Protein AF-A0A5Q4EPN4-F1 (afdb_monomer)

pLDDT: mean 76.71, std 17.21, range [38.22, 96.56]

Secondary structure (DSSP, 8-state):
------------PPPS------HHHHHHHSSSSSSHHHHHHHHHHHHS-------HHHHHHHHHHHHHIIIIIHHHHHHHHHS--PPTTSSPPHHHHHHHHHHHHHHHHHHHHHS--HHHHHHHHHHHHHHHHHHHHHHHHHHHHHTT--

Radius of gyration: 31.55 Å; Cα contacts (8 Å, |Δi|>4): 50; chains: 1; bounding box: 90×43×74 Å

Nearest PDB structures (foldseek):
  8ibc-assembly1_AH  TM=3.217E-01  e=4.652E+00  Mus musculus

Solvent-accessible surface area (backbone atoms only — not comparable to full-atom values): 9215 Å² total; per-residue (Å²): 133,88,82,83,86,84,74,91,83,84,88,81,86,78,77,80,87,77,84,74,78,61,79,65,62,56,63,66,68,72,70,77,85,81,60,72,72,62,54,51,54,54,48,48,61,69,66,44,72,81,71,68,85,63,49,68,66,55,51,21,39,54,53,22,38,51,49,47,16,62,74,50,43,31,55,52,55,50,54,59,56,74,67,58,83,54,61,82,91,72,35,85,45,78,66,53,65,70,47,43,66,61,53,40,50,53,51,22,42,51,52,51,70,74,44,89,48,66,66,38,55,53,45,13,49,55,46,38,55,53,53,54,54,52,53,53,53,51,54,56,49,55,54,57,51,57,67,70,76,111

Structure (mmCIF, N/CA/C/O backbone):
data_AF-A0A5Q4EPN4-F1
#
_entry.id   AF-A0A5Q4EPN4-F1
#
loop_
_atom_site.group_PDB
_atom_site.id
_atom_site.type_symbol
_atom_site.label_atom_id
_atom_site.label_alt_id
_atom_site.label_comp_id
_atom_site.label_asym_id
_atom_site.label_entity_id
_atom_site.label_seq_id
_atom_site.pdbx_PDB_ins_code
_atom_site.Cartn_x
_atom_site.Cartn_y
_atom_site.Cartn_z
_atom_site.occupancy
_atom_site.B_iso_or_equiv
_atom_site.auth_seq_id
_atom_site.auth_comp_id
_atom_site.auth_asym_id
_atom_site.auth_atom_id
_atom_site.pdbx_PDB_model_num
ATOM 1 N N . MET A 1 1 ? 74.863 -13.165 14.249 1.00 38.47 1 MET A N 1
ATOM 2 C CA . MET A 1 1 ? 75.596 -11.927 13.904 1.00 38.47 1 MET A CA 1
ATOM 3 C C . MET A 1 1 ? 74.959 -11.417 12.620 1.00 38.47 1 MET A C 1
ATOM 5 O O . MET A 1 1 ? 75.017 -12.144 11.643 1.00 38.47 1 MET A O 1
ATOM 9 N N . VAL A 1 2 ? 74.007 -10.475 12.708 1.00 40.78 2 VAL A N 1
ATOM 10 C CA . VAL A 1 2 ? 74.226 -9.003 12.649 1.00 40.78 2 VAL A CA 1
ATOM 11 C C . VAL A 1 2 ? 74.859 -8.645 11.300 1.00 40.78 2 VAL A C 1
ATOM 13 O O . VAL A 1 2 ? 75.907 -9.191 10.993 1.00 40.78 2 VAL A O 1
ATOM 16 N N . GLY A 1 3 ? 74.325 -7.790 10.437 1.00 38.22 3 GLY A N 1
ATOM 17 C CA . GLY A 1 3 ? 73.227 -6.819 10.458 1.00 38.22 3 GLY A CA 1
ATOM 18 C C . GLY A 1 3 ? 72.979 -6.427 8.983 1.00 38.22 3 GLY A C 1
ATOM 19 O O . GLY A 1 3 ? 73.739 -6.839 8.113 1.00 38.22 3 GLY A O 1
ATOM 20 N N . ASP A 1 4 ? 71.862 -5.850 8.567 1.00 42.97 4 ASP A N 1
ATOM 21 C CA . ASP A 1 4 ? 71.306 -4.513 8.823 1.00 42.97 4 ASP A CA 1
ATOM 22 C C . ASP A 1 4 ? 71.125 -3.870 7.431 1.00 42.97 4 ASP A C 1
ATOM 24 O O . ASP A 1 4 ? 71.937 -4.056 6.521 1.00 42.97 4 ASP A O 1
ATOM 28 N N . ILE A 1 5 ? 69.981 -3.229 7.244 1.00 46.72 5 ILE A N 1
ATOM 29 C CA . ILE A 1 5 ? 69.418 -2.767 5.981 1.00 46.72 5 ILE A CA 1
ATOM 30 C C . ILE A 1 5 ? 69.981 -1.371 5.716 1.00 46.72 5 ILE A C 1
ATOM 32 O O . ILE A 1 5 ? 69.700 -0.417 6.437 1.00 46.72 5 ILE A O 1
ATOM 36 N N . GLY A 1 6 ? 70.793 -1.249 4.668 1.00 41.78 6 GLY A N 1
ATOM 37 C CA . GLY A 1 6 ? 71.411 0.012 4.279 1.00 41.78 6 GLY A CA 1
ATOM 38 C C . GLY A 1 6 ? 70.406 1.068 3.801 1.00 41.78 6 GLY A C 1
ATOM 39 O O . GLY A 1 6 ? 69.723 0.857 2.804 1.00 41.78 6 GLY A O 1
ATOM 40 N N . ALA A 1 7 ? 70.435 2.212 4.501 1.00 47.91 7 ALA A N 1
ATOM 41 C CA . ALA A 1 7 ? 70.207 3.599 4.053 1.00 47.91 7 ALA A CA 1
ATOM 42 C C . ALA A 1 7 ? 68.842 3.915 3.401 1.00 47.91 7 ALA A C 1
ATOM 44 O O . ALA A 1 7 ? 68.614 3.653 2.227 1.00 47.91 7 ALA A O 1
ATOM 45 N N . ASN A 1 8 ? 67.853 4.485 4.099 1.00 41.22 8 ASN A N 1
ATOM 46 C CA . ASN A 1 8 ? 67.804 5.828 4.708 1.00 41.22 8 ASN A CA 1
ATOM 47 C C . ASN A 1 8 ? 68.381 6.942 3.812 1.00 41.22 8 ASN A C 1
ATOM 49 O O . ASN A 1 8 ? 69.561 7.276 3.898 1.00 41.22 8 ASN A O 1
ATOM 53 N N . SER A 1 9 ? 67.517 7.515 2.970 1.00 49.88 9 SER A N 1
ATOM 54 C CA . SER A 1 9 ? 67.730 8.805 2.309 1.00 49.88 9 SER A CA 1
ATOM 55 C C . SER A 1 9 ? 66.818 9.840 2.959 1.00 49.88 9 SER A C 1
ATOM 57 O O . SER A 1 9 ? 65.618 9.639 3.125 1.00 49.88 9 SER A O 1
ATOM 59 N N . SER A 1 10 ? 67.457 10.914 3.380 1.00 47.09 10 SER A N 1
ATOM 60 C CA . SER A 1 10 ? 66.999 11.981 4.246 1.00 47.09 10 SER A CA 1
ATOM 61 C C . SER A 1 10 ? 66.283 13.117 3.496 1.00 47.09 10 SER A C 1
ATOM 63 O O . SER A 1 10 ? 66.224 13.131 2.271 1.00 47.09 10 SER A O 1
ATOM 65 N N . LEU A 1 11 ? 65.837 14.102 4.292 1.00 39.72 11 LEU A N 1
ATOM 66 C CA . LEU A 1 11 ? 65.362 15.455 3.954 1.00 39.72 11 LEU A CA 1
ATOM 67 C C . LEU A 1 11 ? 63.889 15.580 3.535 1.00 39.72 11 LEU A C 1
ATOM 69 O O . LEU A 1 11 ? 63.564 15.496 2.364 1.00 39.72 11 LEU A O 1
ATOM 73 N N . PHE A 1 12 ? 63.023 15.928 4.494 1.00 45.38 12 PHE A N 1
ATOM 74 C CA . PHE A 1 12 ? 62.575 17.322 4.667 1.00 45.38 12 PHE A CA 1
ATOM 75 C C . PHE A 1 12 ? 62.149 17.556 6.133 1.00 45.38 12 PHE A C 1
ATOM 77 O O . PHE A 1 12 ? 61.334 16.795 6.655 1.00 45.38 12 PHE A O 1
ATOM 84 N N . PRO A 1 13 ? 62.693 18.570 6.833 1.00 52.53 13 PRO A N 1
ATOM 85 C CA . PRO A 1 13 ? 62.252 18.924 8.178 1.00 52.53 13 PRO A CA 1
ATOM 86 C C . PRO A 1 13 ? 60.895 19.635 8.115 1.00 52.53 13 PRO A C 1
ATOM 88 O O . PRO A 1 13 ? 60.745 20.634 7.415 1.00 52.53 13 PRO A O 1
ATOM 91 N N . ILE A 1 14 ? 59.911 19.137 8.865 1.00 55.31 14 ILE A N 1
ATOM 92 C CA . ILE A 1 14 ? 58.671 19.869 9.145 1.00 55.31 14 ILE A CA 1
ATOM 93 C C . ILE A 1 14 ? 59.034 20.962 10.162 1.00 55.31 14 ILE A C 1
ATOM 95 O O . ILE A 1 14 ? 59.460 20.611 11.267 1.00 55.31 14 ILE A O 1
ATOM 99 N N . PRO A 1 15 ? 58.912 22.264 9.846 1.00 49.56 15 PRO A N 1
ATOM 100 C CA . PRO A 1 15 ? 59.087 23.291 10.859 1.00 49.56 15 PRO A CA 1
ATOM 101 C C . PRO A 1 15 ? 57.931 23.207 11.861 1.00 49.56 15 PRO A C 1
ATOM 103 O O . PRO A 1 15 ? 56.756 23.312 11.507 1.00 49.56 15 PRO A O 1
ATOM 106 N N . ALA A 1 16 ? 58.285 22.996 13.128 1.00 53.88 16 ALA 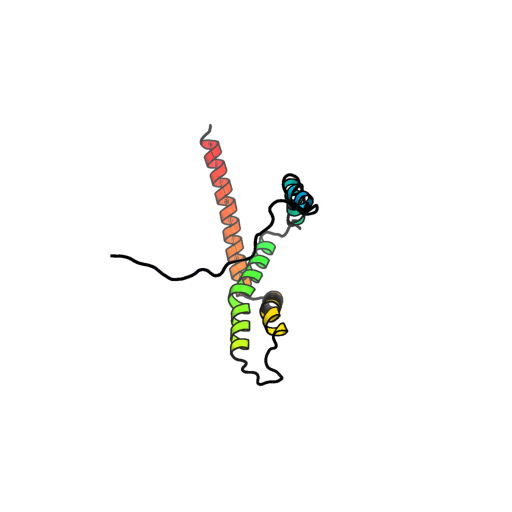A N 1
ATOM 107 C CA . ALA A 1 16 ? 57.416 23.300 14.251 1.00 53.88 16 ALA A CA 1
ATOM 108 C C . ALA A 1 16 ? 57.079 24.802 14.238 1.00 53.88 16 ALA A C 1
ATOM 110 O O . ALA A 1 16 ? 57.891 25.618 13.807 1.00 53.88 16 ALA A O 1
ATOM 111 N N . SER A 1 17 ? 55.886 25.131 14.737 1.00 60.22 17 SER A N 1
ATOM 112 C CA . SER A 1 17 ? 55.318 26.479 14.885 1.00 60.22 17 SER A CA 1
ATOM 113 C C . SER A 1 17 ? 55.042 27.249 13.590 1.00 60.22 17 SER A C 1
ATOM 115 O O . SER A 1 17 ? 55.739 28.195 13.253 1.00 60.22 17 SER A O 1
ATOM 117 N N . ASP A 1 18 ? 53.931 26.904 12.940 1.00 50.56 18 ASP A N 1
ATOM 118 C CA . ASP A 1 18 ? 53.057 27.915 12.339 1.00 50.56 18 ASP A CA 1
ATOM 119 C C . ASP A 1 18 ? 51.602 27.441 12.486 1.00 50.56 18 ASP A C 1
ATOM 121 O O . ASP A 1 18 ? 50.984 26.857 11.593 1.00 50.56 18 ASP A O 1
ATOM 125 N N . VAL A 1 19 ? 51.075 27.614 13.702 1.00 56.88 19 VAL A N 1
ATOM 126 C CA . VAL A 1 19 ? 49.645 27.484 13.998 1.00 56.88 19 VAL A CA 1
ATOM 127 C C . VAL A 1 19 ? 48.965 28.675 13.330 1.00 56.88 19 VAL A C 1
ATOM 129 O O . VAL A 1 19 ? 48.729 29.710 13.944 1.00 56.88 19 VAL A O 1
ATOM 132 N N . ARG A 1 20 ? 48.686 28.551 12.029 1.00 53.03 20 ARG A N 1
ATOM 133 C CA . ARG A 1 20 ? 47.670 29.381 11.387 1.00 53.03 20 ARG A CA 1
ATOM 134 C C . ARG A 1 20 ? 46.338 28.971 11.977 1.00 53.03 20 ARG A C 1
ATOM 136 O O . ARG A 1 20 ? 45.834 27.884 11.692 1.00 53.03 20 ARG A O 1
ATOM 143 N N . GLU A 1 21 ? 45.821 29.847 12.822 1.00 51.00 21 GLU A N 1
ATOM 144 C CA . GLU A 1 21 ? 44.491 29.746 13.388 1.00 51.00 21 GLU A CA 1
ATOM 145 C C . GLU A 1 21 ? 43.487 29.395 12.292 1.00 51.00 21 GLU A C 1
ATOM 147 O O . GLU A 1 21 ? 43.507 29.953 11.189 1.00 51.00 21 GLU A O 1
ATOM 152 N N . ARG A 1 22 ? 42.647 28.403 12.583 1.00 58.69 22 ARG A N 1
ATOM 153 C CA . ARG A 1 22 ? 41.550 27.970 11.727 1.00 58.69 22 ARG A CA 1
ATOM 154 C C . ARG A 1 22 ? 40.270 28.605 12.275 1.00 58.69 22 ARG A C 1
ATOM 156 O O . ARG A 1 22 ? 39.534 27.939 12.995 1.00 58.69 22 ARG A O 1
ATOM 163 N N . PRO A 1 23 ? 39.973 29.874 11.942 1.00 58.66 23 PRO A N 1
ATOM 164 C CA . PRO A 1 23 ? 38.905 30.652 12.580 1.00 58.66 23 PRO A CA 1
ATOM 165 C C . PRO A 1 23 ? 37.497 30.066 12.393 1.00 58.66 23 PRO A C 1
ATOM 167 O O . PRO A 1 23 ? 36.559 30.463 13.075 1.00 58.66 23 PRO A O 1
ATOM 170 N N . TRP A 1 24 ? 37.319 29.120 11.469 1.00 68.94 24 TRP A N 1
ATOM 171 C CA . TRP A 1 24 ? 36.039 28.455 11.232 1.00 68.94 24 TRP A CA 1
ATOM 172 C C . TRP A 1 24 ? 35.855 27.169 12.060 1.00 68.94 24 TRP A C 1
ATOM 174 O O . TRP A 1 24 ? 34.730 26.686 12.180 1.00 68.94 24 TRP A O 1
ATOM 184 N N . GLU A 1 25 ? 36.921 26.624 12.661 1.00 56.72 25 GLU A N 1
ATOM 185 C CA . GLU A 1 25 ? 36.828 25.432 13.518 1.00 56.72 25 GLU A CA 1
ATOM 186 C C . GLU A 1 25 ? 36.212 25.751 14.888 1.00 56.72 25 GLU A C 1
ATOM 188 O O . GLU A 1 25 ? 35.551 24.890 15.475 1.00 56.72 25 GLU A O 1
ATOM 193 N N . ASP A 1 26 ? 36.325 26.999 15.346 1.00 55.22 26 ASP A N 1
ATOM 194 C CA . ASP A 1 26 ? 35.674 27.476 16.571 1.00 55.22 26 ASP A CA 1
ATOM 195 C C . ASP A 1 26 ? 34.176 27.751 16.357 1.00 55.22 26 ASP A C 1
ATOM 197 O O . ASP A 1 26 ? 33.348 27.460 17.226 1.00 55.22 26 ASP A O 1
ATOM 201 N N . ALA A 1 27 ? 33.791 28.208 15.160 1.00 58.00 27 ALA A N 1
ATOM 202 C CA . ALA A 1 27 ? 32.389 28.426 14.795 1.00 58.00 27 ALA A CA 1
ATOM 203 C C . ALA A 1 27 ? 31.580 27.113 14.759 1.00 58.00 27 ALA A C 1
ATOM 205 O O . ALA A 1 27 ? 30.410 27.081 15.151 1.00 58.00 27 ALA A O 1
ATOM 206 N N . ALA A 1 28 ? 32.214 26.011 14.344 1.00 56.31 28 ALA A N 1
ATOM 207 C CA . ALA A 1 28 ? 31.583 24.694 14.289 1.00 56.31 28 ALA A CA 1
ATOM 208 C C . ALA A 1 28 ? 31.419 24.043 15.675 1.00 56.31 28 ALA A C 1
ATOM 210 O O . ALA A 1 28 ? 30.467 23.294 15.891 1.00 56.31 28 ALA A O 1
ATOM 211 N N . ARG A 1 29 ? 32.309 24.341 16.633 1.00 55.81 29 ARG A N 1
ATOM 212 C CA . ARG A 1 29 ? 32.271 23.754 17.987 1.00 55.81 29 ARG A CA 1
ATO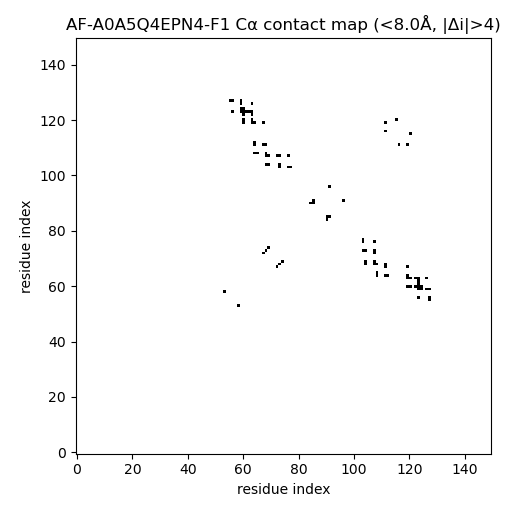M 213 C C . ARG A 1 29 ? 31.347 24.497 18.955 1.00 55.81 29 ARG A C 1
ATOM 215 O O . ARG A 1 29 ? 30.887 23.897 19.920 1.00 55.81 29 ARG A O 1
ATOM 222 N N . SER A 1 30 ? 31.034 25.766 18.689 1.00 56.88 30 SER A N 1
ATOM 223 C CA . SER A 1 30 ? 30.161 26.586 19.549 1.00 56.88 30 SER A CA 1
ATOM 224 C C . SER A 1 30 ? 28.655 26.298 19.375 1.00 56.88 30 SER A C 1
ATOM 226 O O . SER A 1 30 ? 27.847 26.627 20.241 1.00 56.88 30 SER A O 1
ATOM 228 N N . SER A 1 31 ? 28.246 25.631 18.289 1.00 56.59 31 SER A N 1
ATOM 229 C CA . SER A 1 31 ? 26.825 25.561 17.896 1.00 56.59 31 SER A CA 1
ATOM 230 C C . SER A 1 31 ? 26.073 24.280 18.298 1.00 56.59 31 SER A C 1
ATOM 232 O O . SER A 1 31 ? 24.890 24.160 17.989 1.00 56.59 31 SER A O 1
ATOM 234 N N . SER A 1 32 ? 26.694 23.304 18.974 1.00 58.25 32 SER A N 1
ATOM 235 C CA . SER A 1 32 ? 26.086 21.966 19.132 1.00 58.25 32 SER A CA 1
ATOM 236 C C . SER A 1 32 ? 25.499 21.623 20.507 1.00 58.25 32 SER A C 1
ATOM 238 O O . SER A 1 32 ? 25.040 20.496 20.672 1.00 58.25 32 SER A O 1
ATOM 240 N N . SER A 1 33 ? 25.459 22.538 21.483 1.00 56.69 33 SER A N 1
ATOM 241 C CA . SER A 1 33 ? 25.025 22.182 22.855 1.00 56.69 33 SER A CA 1
ATOM 242 C C . SER A 1 33 ? 23.696 22.766 23.339 1.00 56.69 33 SER A C 1
ATOM 244 O O . SER A 1 33 ? 23.320 22.512 24.479 1.00 56.69 33 SER A O 1
ATOM 246 N N . GLY A 1 34 ? 22.925 23.494 22.523 1.00 60.25 34 GLY A N 1
ATOM 247 C CA . GLY A 1 34 ? 21.699 24.091 23.064 1.00 60.25 34 GLY A CA 1
ATOM 248 C C . GLY A 1 34 ? 20.692 24.636 22.068 1.00 60.25 34 GLY A C 1
ATOM 249 O O . GLY A 1 34 ? 20.474 25.839 22.058 1.00 60.25 34 GLY A O 1
ATOM 250 N N . THR A 1 35 ? 20.032 23.783 21.270 1.00 60.41 35 THR A N 1
ATOM 251 C CA . THR A 1 35 ? 18.685 24.102 20.714 1.00 60.41 35 THR A CA 1
ATOM 252 C C . THR A 1 35 ? 17.898 22.916 20.131 1.00 60.41 35 THR A C 1
ATOM 254 O O . THR A 1 35 ? 16.743 23.093 19.753 1.00 60.41 35 THR A O 1
ATOM 257 N N . ILE A 1 36 ? 18.443 21.693 20.091 1.00 59.53 36 ILE A N 1
ATOM 258 C CA . ILE A 1 36 ? 17.754 20.524 19.495 1.00 59.53 36 ILE A CA 1
ATOM 259 C C . ILE A 1 36 ? 16.433 20.178 20.228 1.00 59.53 36 ILE A C 1
ATOM 261 O O . ILE A 1 36 ? 15.508 19.633 19.631 1.00 59.53 36 ILE A O 1
ATOM 265 N N . GLN A 1 37 ? 16.297 20.536 21.511 1.00 64.56 37 GLN A N 1
ATOM 266 C CA . GLN A 1 37 ? 15.112 20.198 22.310 1.00 64.56 37 GLN A CA 1
ATOM 267 C C . GLN A 1 37 ? 13.842 20.967 21.882 1.00 64.56 37 GLN A C 1
ATOM 269 O O . GLN A 1 37 ? 12.745 20.414 21.914 1.00 64.56 37 GLN A O 1
ATOM 274 N N . GLY A 1 38 ? 13.973 22.238 21.477 1.00 67.38 38 GLY A N 1
ATOM 275 C CA . GLY A 1 38 ? 12.830 23.092 21.115 1.00 67.38 38 GLY A CA 1
ATOM 276 C C . GLY A 1 38 ? 12.292 22.817 19.709 1.00 67.38 38 GLY A C 1
ATOM 277 O O . GLY A 1 38 ? 11.081 22.818 19.488 1.00 67.38 38 GLY A O 1
ATOM 278 N N . SER A 1 39 ? 13.185 22.505 18.767 1.00 74.62 39 SER A N 1
ATOM 279 C CA . SER A 1 39 ? 12.829 22.144 17.392 1.00 74.62 39 SER A CA 1
ATOM 280 C C . SER A 1 39 ? 12.156 20.774 17.305 1.00 74.62 39 SER A C 1
ATOM 282 O O . SER A 1 39 ? 11.224 20.615 16.521 1.00 74.62 39 SER A O 1
ATOM 284 N N . ALA A 1 40 ? 12.543 19.818 18.156 1.00 75.69 40 ALA A N 1
ATOM 285 C CA . ALA A 1 40 ? 11.883 18.516 18.241 1.00 75.69 40 ALA A CA 1
ATOM 286 C C . ALA A 1 40 ? 10.408 18.622 18.675 1.00 75.69 40 ALA A C 1
ATOM 288 O O . ALA A 1 40 ? 9.560 17.938 18.111 1.00 75.69 40 ALA A O 1
ATOM 289 N N . SER A 1 41 ? 10.080 19.507 19.625 1.00 77.69 41 SER A N 1
ATOM 290 C CA . SER A 1 41 ? 8.699 19.722 20.096 1.00 77.69 41 SER A CA 1
ATOM 291 C C . SER A 1 41 ? 7.823 20.434 19.055 1.00 77.69 41 SER A C 1
ATOM 293 O O . SER A 1 41 ? 6.684 20.034 18.806 1.00 77.69 41 SER A O 1
ATOM 295 N N . ALA A 1 42 ? 8.375 21.445 18.376 1.00 80.00 42 ALA A N 1
ATOM 296 C CA . ALA A 1 42 ? 7.685 22.120 17.279 1.00 80.00 42 ALA A CA 1
ATOM 297 C C . ALA A 1 42 ? 7.431 21.160 16.107 1.00 80.00 42 ALA A C 1
ATOM 299 O O . ALA A 1 42 ? 6.316 21.083 15.597 1.00 80.00 42 ALA A O 1
ATOM 300 N N . PHE A 1 43 ? 8.436 20.365 15.731 1.00 78.31 43 PHE A N 1
ATOM 301 C CA . PHE A 1 43 ? 8.302 19.329 14.711 1.00 78.31 43 PHE A CA 1
ATOM 302 C C . PHE A 1 43 ? 7.295 18.247 15.117 1.00 78.31 43 PHE A C 1
ATOM 304 O O . PHE A 1 43 ? 6.472 17.852 14.299 1.00 78.31 43 PHE A O 1
ATOM 311 N N . ALA A 1 44 ? 7.280 17.829 16.386 1.00 80.88 44 ALA A N 1
ATOM 312 C CA . ALA A 1 44 ? 6.273 16.907 16.907 1.00 80.88 44 ALA A CA 1
ATOM 313 C C . ALA A 1 44 ? 4.852 17.493 16.853 1.00 80.88 44 ALA A C 1
ATOM 315 O O . ALA A 1 44 ? 3.914 16.755 16.574 1.00 80.88 44 ALA A O 1
ATOM 316 N N . SER A 1 45 ? 4.672 18.805 17.049 1.00 76.19 45 SER A N 1
ATOM 317 C CA . SER A 1 45 ? 3.371 19.469 16.843 1.00 76.19 45 SER A CA 1
ATOM 318 C C . SER A 1 45 ? 2.948 19.526 15.373 1.00 76.19 45 SER A C 1
ATOM 320 O O . SER A 1 45 ? 1.760 19.434 15.089 1.00 76.19 45 SER A O 1
ATOM 322 N N . PHE A 1 46 ? 3.889 19.624 14.429 1.00 74.94 46 PHE A N 1
ATOM 323 C CA . PHE A 1 46 ? 3.593 19.539 12.991 1.00 74.94 46 PHE A CA 1
ATOM 324 C C . PHE A 1 46 ? 3.336 18.105 12.512 1.00 74.94 46 PHE A C 1
ATOM 326 O O . PHE A 1 46 ? 2.527 17.891 11.614 1.00 74.94 46 PHE A O 1
ATOM 333 N N . LEU A 1 47 ? 4.021 17.125 13.107 1.00 77.56 47 LEU A N 1
ATOM 334 C CA . LEU A 1 47 ? 3.803 15.700 12.861 1.00 77.56 47 LEU A CA 1
ATOM 335 C C . LEU A 1 47 ? 2.626 15.129 13.641 1.00 77.56 47 LEU A C 1
ATOM 337 O O . LEU A 1 47 ? 2.217 14.004 13.360 1.00 77.56 47 LEU A O 1
ATOM 341 N N . SER A 1 48 ? 2.102 15.872 14.617 1.00 72.25 48 SER A N 1
ATOM 342 C CA . SER A 1 48 ? 0.866 15.505 15.285 1.00 72.25 48 SER A CA 1
ATOM 343 C C . SER A 1 48 ? -0.183 15.483 14.189 1.00 72.25 48 SER A C 1
ATOM 345 O O . SER A 1 48 ? -0.468 16.543 13.622 1.00 72.25 48 SER A O 1
ATOM 347 N N . PRO A 1 49 ? -0.701 14.295 13.818 1.00 64.94 49 PRO A N 1
ATOM 348 C CA . PRO A 1 49 ? -1.713 14.226 12.791 1.00 64.94 49 PRO A CA 1
ATOM 349 C C . PRO A 1 49 ? -2.808 15.164 13.266 1.00 64.94 49 PRO A C 1
ATOM 351 O O . PRO A 1 49 ? -3.314 15.010 14.381 1.00 64.94 49 PRO A O 1
ATOM 354 N N . THR A 1 50 ? -3.107 16.189 12.465 1.00 58.12 50 THR A N 1
ATOM 355 C CA . THR A 1 50 ? -4.334 16.944 12.661 1.00 58.12 50 THR A CA 1
ATOM 356 C C . THR A 1 50 ? -5.401 15.885 12.514 1.00 58.12 50 THR A C 1
ATOM 358 O O . THR A 1 50 ? -5.647 15.385 11.419 1.00 58.12 50 THR A O 1
ATOM 361 N N . GLN A 1 51 ? -5.885 15.413 13.654 1.00 56.69 51 GLN A N 1
ATOM 362 C CA . GLN A 1 51 ? -6.882 14.379 13.750 1.00 56.69 51 GLN A CA 1
ATOM 363 C C . GLN A 1 51 ? -8.169 15.073 13.303 1.00 56.69 51 GLN A C 1
ATOM 365 O O . GLN A 1 51 ? -9.022 15.434 14.109 1.00 56.69 51 GLN A O 1
ATOM 370 N N . GLU A 1 52 ? -8.298 15.328 11.994 1.00 57.16 52 GLU A N 1
ATOM 371 C CA . GLU A 1 52 ? -9.599 15.205 11.358 1.00 57.16 52 GLU A CA 1
ATOM 372 C C . GLU A 1 52 ? -10.159 13.918 11.941 1.00 57.16 52 GLU A C 1
ATOM 374 O O . GLU A 1 52 ? -9.465 12.898 11.923 1.00 57.16 52 GLU A O 1
ATOM 379 N N . ARG A 1 53 ? -11.299 14.019 12.630 1.00 63.94 53 ARG A N 1
ATOM 380 C CA . ARG A 1 53 ? -11.900 12.912 13.375 1.00 63.94 53 ARG A CA 1
ATOM 381 C C . ARG A 1 53 ? -12.299 11.830 12.377 1.00 63.94 53 ARG A C 1
ATOM 383 O O . ARG A 1 53 ? -13.462 11.734 12.011 1.00 63.94 53 ARG A O 1
ATOM 390 N N . GLN A 1 54 ? -11.321 11.071 11.908 1.00 74.69 54 GLN A N 1
ATOM 391 C CA . GLN A 1 54 ? -11.528 9.906 11.086 1.00 74.69 54 GLN A CA 1
ATOM 392 C C . GLN A 1 54 ? -12.219 8.905 11.983 1.00 74.69 54 GLN A C 1
ATOM 394 O O . GLN A 1 54 ? -11.790 8.656 13.118 1.00 74.69 54 GLN A O 1
ATOM 399 N N . THR A 1 55 ? -13.332 8.387 11.492 1.00 88.75 55 THR A N 1
ATOM 400 C CA . THR A 1 55 ? -14.011 7.303 12.186 1.00 88.75 55 THR A CA 1
ATOM 401 C C . THR A 1 55 ? -13.050 6.106 12.273 1.00 88.75 55 THR A C 1
ATOM 403 O O . THR A 1 55 ? -12.184 5.941 11.403 1.00 88.75 55 THR A O 1
ATOM 406 N N . PRO A 1 56 ? -13.125 5.272 13.324 1.00 88.94 56 PRO A N 1
ATOM 407 C CA . PRO A 1 56 ? -12.331 4.044 13.403 1.00 88.94 56 PRO A CA 1
ATOM 408 C C . PRO A 1 56 ? -12.438 3.189 12.132 1.00 88.94 56 PRO A C 1
ATOM 410 O O . PRO A 1 56 ? -11.459 2.574 11.712 1.00 88.94 56 PRO A O 1
ATOM 413 N N . GLU A 1 57 ? -13.606 3.208 11.491 1.00 90.19 57 GLU A N 1
ATOM 414 C CA . GLU A 1 57 ? -13.906 2.561 10.219 1.00 90.19 57 GLU A CA 1
ATOM 415 C C . GLU A 1 57 ? -13.076 3.142 9.064 1.00 90.19 57 GLU A C 1
ATOM 417 O O . GLU A 1 57 ? -12.440 2.390 8.323 1.00 90.19 57 GLU A O 1
ATOM 422 N N . GLU A 1 58 ? -13.031 4.469 8.920 1.00 91.19 58 GLU A N 1
ATOM 423 C CA . GLU A 1 58 ? -12.210 5.154 7.910 1.00 91.19 58 GLU A CA 1
ATOM 424 C C . GLU A 1 58 ? -10.716 4.903 8.127 1.00 91.19 58 GLU A C 1
ATOM 426 O O . GLU A 1 58 ? -9.979 4.641 7.172 1.00 91.19 58 GLU A O 1
ATOM 431 N N . ALA A 1 59 ? -10.266 4.925 9.383 1.00 90.75 59 ALA A N 1
ATOM 432 C CA . ALA A 1 59 ? -8.881 4.635 9.732 1.00 90.75 59 ALA A CA 1
ATOM 433 C C . ALA A 1 59 ? -8.502 3.185 9.380 1.00 90.75 59 ALA A C 1
ATOM 435 O O . ALA A 1 59 ? -7.454 2.948 8.770 1.00 90.75 59 ALA A O 1
ATOM 436 N N . ALA A 1 60 ? -9.368 2.219 9.706 1.00 93.00 60 ALA A N 1
ATOM 437 C CA . ALA A 1 60 ? -9.171 0.810 9.377 1.00 93.00 60 ALA A CA 1
ATOM 438 C C . ALA A 1 60 ? -9.178 0.570 7.861 1.00 93.00 60 ALA A C 1
ATOM 440 O O . ALA A 1 60 ? -8.325 -0.158 7.350 1.00 93.00 60 ALA A O 1
ATOM 441 N N . ARG A 1 61 ? -10.085 1.226 7.125 1.00 93.94 61 ARG A N 1
ATOM 442 C CA . ARG A 1 61 ? -10.121 1.177 5.658 1.00 93.94 61 ARG A CA 1
ATOM 443 C C . ARG A 1 61 ? -8.819 1.695 5.058 1.00 93.94 61 ARG A C 1
ATOM 445 O O . ARG A 1 61 ? -8.193 0.988 4.275 1.00 93.94 61 ARG A O 1
ATOM 452 N N . ARG A 1 62 ? -8.377 2.887 5.459 1.00 93.38 62 ARG A N 1
ATOM 453 C CA . ARG A 1 62 ? -7.153 3.508 4.939 1.00 93.38 62 ARG A CA 1
ATOM 454 C C . ARG A 1 62 ? -5.910 2.662 5.224 1.00 93.38 62 ARG A C 1
ATOM 456 O O . ARG A 1 62 ? -5.045 2.522 4.362 1.00 93.38 62 ARG A O 1
ATOM 463 N N . ALA A 1 63 ? -5.822 2.079 6.420 1.00 94.12 63 ALA A N 1
ATOM 464 C CA . ALA A 1 63 ? -4.733 1.176 6.781 1.00 94.12 63 ALA A CA 1
ATOM 465 C C . ALA A 1 63 ? -4.755 -0.117 5.947 1.00 94.12 63 ALA A C 1
ATOM 467 O O . ALA A 1 63 ? -3.703 -0.589 5.514 1.00 94.12 63 ALA A O 1
ATOM 468 N N . ALA A 1 64 ? -5.943 -0.667 5.683 1.00 95.44 64 ALA A N 1
ATOM 469 C CA . ALA A 1 64 ? -6.109 -1.839 4.832 1.00 95.44 64 ALA A CA 1
ATOM 470 C C . ALA A 1 64 ? -5.714 -1.560 3.374 1.00 95.44 64 ALA A C 1
ATOM 472 O O . ALA A 1 64 ? -5.017 -2.374 2.771 1.00 95.44 64 ALA A O 1
ATOM 473 N N . GLU A 1 65 ? -6.111 -0.412 2.818 1.00 95.62 65 GLU A N 1
ATOM 474 C CA . GLU A 1 65 ? -5.730 0.003 1.461 1.00 95.62 65 GLU A CA 1
ATOM 475 C C . GLU A 1 65 ? -4.211 0.098 1.307 1.00 95.62 65 GLU A C 1
ATOM 477 O O . GLU A 1 65 ? -3.635 -0.455 0.368 1.00 95.62 65 GLU A O 1
ATOM 482 N N . GLU A 1 66 ? -3.550 0.755 2.262 1.00 95.44 66 GLU A N 1
ATOM 483 C CA . GLU A 1 66 ? -2.095 0.890 2.264 1.00 95.44 66 GLU A CA 1
ATOM 484 C C . GLU A 1 66 ? -1.409 -0.476 2.369 1.00 95.44 66 GLU A C 1
ATOM 486 O O . GLU A 1 66 ? -0.489 -0.785 1.610 1.00 95.44 66 GLU A O 1
ATOM 491 N N . PHE A 1 67 ? -1.899 -1.330 3.269 1.00 96.31 67 PHE A N 1
ATOM 492 C CA . PHE A 1 67 ? -1.359 -2.668 3.465 1.00 96.31 67 PHE A CA 1
ATOM 493 C C . PHE A 1 67 ? -1.454 -3.522 2.196 1.00 96.31 67 PHE A C 1
ATOM 495 O O . PHE A 1 67 ? -0.473 -4.164 1.812 1.00 96.31 67 PHE A O 1
ATOM 502 N N . VAL A 1 68 ? -2.612 -3.520 1.531 1.00 95.56 68 VAL A N 1
ATOM 503 C CA . VAL A 1 68 ? -2.837 -4.281 0.294 1.00 95.56 68 VAL A CA 1
ATOM 504 C C . VAL A 1 68 ? -2.004 -3.712 -0.857 1.00 95.56 68 VAL A C 1
ATOM 506 O O . VAL A 1 68 ? -1.401 -4.478 -1.613 1.00 95.56 68 VAL A O 1
ATOM 509 N N . SER A 1 69 ? -1.909 -2.384 -0.960 1.00 96.56 69 SER A N 1
ATOM 510 C CA . SER A 1 69 ? -1.071 -1.706 -1.953 1.00 96.56 69 SER A CA 1
ATOM 511 C C . SER A 1 69 ? 0.387 -2.170 -1.862 1.00 96.56 69 SER A C 1
ATOM 513 O O . SER A 1 69 ? 0.945 -2.648 -2.851 1.00 96.56 69 SER A O 1
ATOM 515 N N . ILE A 1 70 ? 0.978 -2.112 -0.665 1.00 96.44 70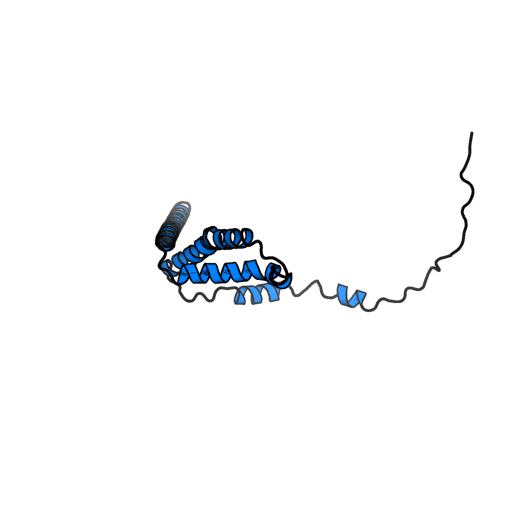 ILE A N 1
ATOM 516 C CA . ILE A 1 70 ? 2.386 -2.464 -0.436 1.00 96.44 70 ILE A CA 1
ATOM 517 C C . ILE A 1 70 ? 2.620 -3.973 -0.554 1.00 96.44 70 ILE A C 1
ATOM 519 O O . ILE A 1 70 ? 3.590 -4.402 -1.172 1.00 96.44 70 ILE A O 1
ATOM 523 N N . SER A 1 71 ? 1.755 -4.788 0.047 1.00 96.19 71 SER A N 1
ATOM 524 C CA . SER A 1 71 ? 2.039 -6.219 0.233 1.00 96.19 71 SER A CA 1
ATOM 525 C C . SER A 1 71 ? 1.663 -7.077 -0.971 1.00 96.19 71 SER A C 1
ATOM 527 O O . SER A 1 71 ? 2.141 -8.203 -1.084 1.00 96.19 71 SER A O 1
ATOM 529 N N . MET A 1 72 ? 0.786 -6.583 -1.850 1.00 94.69 72 MET A N 1
ATOM 530 C CA . MET A 1 72 ? 0.236 -7.373 -2.952 1.00 94.69 72 MET A CA 1
ATOM 531 C C . MET A 1 72 ? 0.395 -6.678 -4.300 1.00 94.69 72 MET A C 1
ATOM 533 O O . MET A 1 72 ? 0.963 -7.260 -5.221 1.00 94.69 72 MET A O 1
ATOM 537 N N . VAL A 1 73 ? -0.065 -5.432 -4.428 1.00 94.88 73 VAL A N 1
ATOM 538 C CA . VAL A 1 73 ? -0.120 -4.768 -5.739 1.00 94.88 73 VAL A CA 1
ATOM 539 C C . VAL A 1 73 ? 1.266 -4.327 -6.211 1.00 94.88 73 VAL A C 1
ATOM 541 O O . VAL A 1 73 ? 1.634 -4.615 -7.348 1.00 94.88 73 VAL A O 1
ATOM 544 N N . GLN A 1 74 ? 2.065 -3.690 -5.348 1.00 96.38 74 GLN A N 1
ATOM 545 C CA . GLN A 1 74 ? 3.430 -3.276 -5.699 1.00 96.38 74 GLN A CA 1
ATOM 546 C C . GLN A 1 74 ? 4.318 -4.449 -6.163 1.00 96.38 74 GLN A C 1
ATOM 548 O O . GLN A 1 74 ? 4.936 -4.315 -7.219 1.00 96.38 74 GLN A O 1
ATOM 553 N N . PRO A 1 75 ? 4.358 -5.612 -5.477 1.00 94.88 75 PRO A N 1
ATOM 554 C CA . PRO A 1 75 ? 5.102 -6.774 -5.958 1.00 94.88 75 PRO A CA 1
ATOM 555 C C . PRO A 1 75 ? 4.687 -7.232 -7.359 1.00 94.88 75 PRO A C 1
ATOM 557 O O . PRO A 1 75 ? 5.554 -7.499 -8.185 1.00 94.88 75 PRO A O 1
ATOM 560 N N . ILE A 1 76 ? 3.382 -7.258 -7.661 1.00 94.88 76 ILE A N 1
ATOM 561 C CA . ILE A 1 76 ? 2.883 -7.625 -8.997 1.00 94.88 76 ILE A CA 1
ATOM 562 C C . ILE A 1 76 ? 3.406 -6.641 -10.050 1.00 94.88 76 ILE A C 1
ATOM 564 O O . ILE A 1 76 ? 3.893 -7.064 -11.098 1.00 94.88 76 ILE A O 1
ATOM 568 N N . LEU A 1 77 ? 3.352 -5.336 -9.767 1.00 94.38 77 LEU A N 1
ATOM 569 C CA . LEU A 1 77 ? 3.886 -4.309 -10.665 1.00 94.38 77 LEU A CA 1
ATOM 570 C C . LEU A 1 77 ? 5.400 -4.457 -10.867 1.00 94.38 77 LEU A C 1
ATOM 572 O O . LEU A 1 77 ? 5.866 -4.310 -11.996 1.00 94.38 77 LEU A O 1
ATOM 576 N N . SER A 1 78 ? 6.156 -4.798 -9.819 1.00 92.88 78 SER A N 1
ATOM 577 C CA . SER A 1 78 ? 7.595 -5.074 -9.930 1.00 92.88 78 SER A CA 1
ATOM 578 C C . SER A 1 78 ? 7.861 -6.256 -10.859 1.00 92.88 78 SER A C 1
ATOM 580 O O . SER A 1 78 ? 8.609 -6.119 -11.826 1.00 92.88 78 SER A O 1
ATOM 582 N N . SER A 1 79 ? 7.189 -7.390 -10.629 1.00 91.88 79 SER A N 1
ATOM 583 C CA . SER A 1 79 ? 7.380 -8.615 -11.414 1.00 91.88 79 SER A CA 1
ATOM 584 C C . SER A 1 79 ? 7.020 -8.437 -12.890 1.00 91.88 79 SER A C 1
ATOM 586 O O . SER A 1 79 ? 7.726 -8.939 -13.767 1.00 91.88 79 SER A O 1
ATOM 588 N N . LEU A 1 80 ? 5.956 -7.683 -13.189 1.00 90.62 80 LEU A N 1
ATOM 589 C CA . LEU A 1 80 ? 5.586 -7.364 -14.571 1.00 90.62 80 LEU A CA 1
ATOM 590 C C . LEU A 1 80 ? 6.712 -6.621 -15.297 1.00 90.62 80 LEU A C 1
ATOM 592 O O . LEU A 1 80 ? 7.025 -6.946 -16.438 1.00 90.62 80 LEU A O 1
ATOM 596 N N . ARG A 1 81 ? 7.369 -5.673 -14.626 1.00 85.25 81 ARG A N 1
ATOM 597 C CA . ARG A 1 81 ? 8.471 -4.904 -15.221 1.00 85.25 81 ARG A CA 1
ATOM 598 C C . ARG A 1 81 ? 9.793 -5.661 -15.257 1.00 85.25 81 ARG A C 1
ATOM 600 O O . ARG A 1 81 ? 10.641 -5.339 -16.077 1.00 85.25 81 ARG A O 1
ATOM 607 N N . GLU A 1 82 ? 10.015 -6.606 -14.349 1.00 84.81 82 GLU A N 1
ATOM 608 C CA . GLU A 1 82 ? 11.177 -7.509 -14.407 1.00 84.81 82 GLU A CA 1
ATOM 609 C C . GLU A 1 82 ? 11.111 -8.436 -15.626 1.00 84.81 82 GLU A C 1
ATOM 611 O O . GLU A 1 82 ? 12.140 -8.906 -16.101 1.00 84.81 82 GLU A O 1
ATOM 616 N N . THR A 1 83 ? 9.906 -8.655 -16.155 1.00 81.38 83 THR A N 1
ATOM 617 C CA . THR A 1 83 ? 9.667 -9.453 -17.361 1.00 81.38 83 THR A CA 1
ATOM 618 C C . THR A 1 83 ? 9.845 -8.634 -18.652 1.00 81.38 83 THR A C 1
ATOM 620 O O . THR A 1 83 ? 9.983 -9.210 -19.730 1.00 81.38 83 THR A O 1
ATOM 623 N N . GLU A 1 84 ? 9.866 -7.298 -18.575 1.00 74.62 84 GLU A N 1
ATOM 624 C CA . GLU A 1 84 ? 10.101 -6.439 -19.739 1.00 74.62 84 GLU A CA 1
ATOM 625 C C . GLU A 1 84 ? 11.595 -6.342 -20.070 1.00 74.62 84 GLU A C 1
ATOM 627 O O . GLU A 1 84 ? 12.340 -5.553 -19.487 1.00 74.62 84 GLU A O 1
ATOM 632 N N . ASP A 1 85 ? 12.021 -7.116 -21.067 1.00 75.31 85 ASP A N 1
ATOM 633 C CA . ASP A 1 85 ? 13.354 -7.008 -21.661 1.00 75.31 85 ASP A CA 1
ATOM 634 C C . ASP A 1 85 ? 13.321 -6.027 -22.847 1.00 75.31 85 ASP A C 1
ATOM 636 O O . ASP A 1 85 ? 13.249 -6.399 -24.022 1.00 75.31 85 ASP A O 1
ATOM 640 N N . ALA A 1 86 ? 13.256 -4.731 -22.534 1.00 80.06 86 ALA A N 1
ATOM 641 C CA . ALA A 1 86 ? 13.250 -3.679 -23.545 1.00 80.06 86 ALA A CA 1
ATOM 642 C C . ALA A 1 86 ? 14.665 -3.452 -24.108 1.00 80.06 86 ALA A C 1
ATOM 644 O O . ALA A 1 86 ? 15.594 -3.0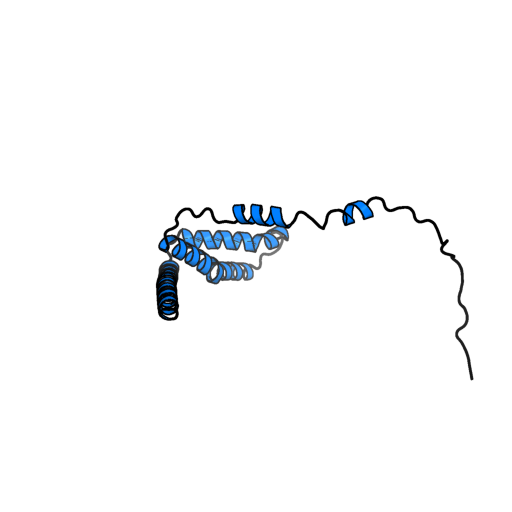98 -23.380 1.00 80.06 86 ALA A O 1
ATOM 645 N N . ALA A 1 87 ? 14.825 -3.595 -25.426 1.00 77.94 87 ALA A N 1
ATOM 646 C CA . ALA A 1 87 ? 16.079 -3.296 -26.112 1.00 77.94 87 ALA A CA 1
ATOM 647 C C . ALA A 1 87 ? 16.376 -1.779 -26.149 1.00 77.94 87 ALA A C 1
ATOM 649 O O . ALA A 1 87 ? 15.475 -0.934 -26.153 1.00 77.94 87 ALA A O 1
ATOM 650 N N . ALA A 1 88 ? 17.657 -1.406 -26.224 1.00 80.75 88 ALA A N 1
ATOM 651 C CA . ALA A 1 88 ? 18.065 -0.010 -26.420 1.00 80.75 88 ALA A CA 1
ATOM 652 C C . ALA A 1 88 ? 17.502 0.560 -27.747 1.00 80.75 88 ALA A C 1
ATOM 654 O O . ALA A 1 88 ? 17.465 -0.175 -28.737 1.00 80.75 88 ALA A O 1
ATOM 655 N N . PRO A 1 89 ? 17.090 1.849 -27.817 1.00 81.88 89 PRO A N 1
ATOM 656 C CA . PRO A 1 89 ? 17.224 2.932 -26.826 1.00 81.88 89 PRO A CA 1
ATOM 657 C C . PRO A 1 89 ? 16.046 3.072 -25.841 1.00 81.88 89 PRO A C 1
ATOM 659 O O . PRO A 1 89 ? 15.992 4.051 -25.103 1.00 81.88 89 PRO A O 1
A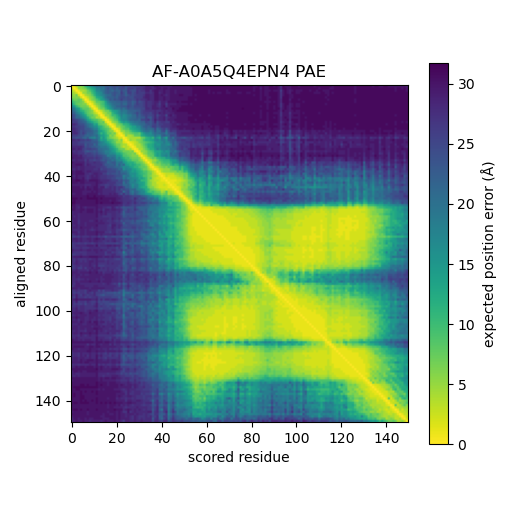TOM 662 N N . PHE A 1 90 ? 15.101 2.129 -25.837 1.00 82.38 90 PHE A N 1
ATOM 663 C CA . PHE A 1 90 ? 13.879 2.194 -25.022 1.00 82.38 90 PHE A CA 1
ATOM 664 C C . PHE A 1 90 ? 13.997 1.447 -23.686 1.00 82.38 90 PHE A C 1
ATOM 666 O O . PHE A 1 90 ? 13.031 1.369 -22.933 1.00 82.38 90 PHE A O 1
ATOM 673 N N . ALA A 1 91 ? 15.179 0.902 -23.390 1.00 85.31 91 ALA A N 1
ATOM 674 C CA . ALA A 1 91 ? 15.483 0.303 -22.099 1.00 85.31 91 ALA A CA 1
ATOM 675 C C . ALA A 1 91 ? 15.361 1.344 -20.965 1.00 85.31 91 ALA A C 1
ATOM 677 O O . ALA A 1 91 ? 15.748 2.501 -21.166 1.00 85.31 91 ALA A O 1
ATOM 678 N N . PRO A 1 92 ? 14.923 0.948 -19.753 1.00 84.69 92 PRO A N 1
ATOM 679 C CA . PRO A 1 92 ? 14.794 1.869 -18.631 1.00 84.69 92 PRO A CA 1
ATOM 680 C C . PRO A 1 92 ? 16.120 2.553 -18.299 1.00 84.69 92 PRO A C 1
ATOM 682 O O . PRO A 1 92 ? 17.104 1.891 -17.934 1.00 84.69 92 PRO A O 1
ATOM 685 N N . GLY A 1 93 ? 16.125 3.881 -18.395 1.00 88.00 93 GLY A N 1
ATOM 686 C CA . GLY A 1 93 ? 17.276 4.714 -18.063 1.00 88.00 93 GLY A CA 1
ATOM 687 C C . GLY A 1 93 ? 17.499 4.854 -16.554 1.00 88.00 93 GLY A C 1
ATOM 688 O O . GLY A 1 93 ? 16.655 4.505 -15.728 1.00 88.00 93 GLY A O 1
ATOM 689 N N . ASP A 1 94 ? 18.636 5.432 -16.176 1.00 89.12 94 ASP A N 1
ATOM 690 C CA . ASP A 1 94 ? 19.038 5.602 -14.774 1.00 89.12 94 ASP A CA 1
ATOM 691 C C . ASP A 1 94 ? 18.056 6.431 -13.933 1.00 89.12 94 ASP A C 1
ATOM 693 O O . ASP A 1 94 ? 17.908 6.203 -12.731 1.00 89.12 94 ASP A O 1
ATOM 697 N N . ALA A 1 95 ? 17.407 7.428 -14.537 1.00 89.44 95 ALA A N 1
ATOM 698 C CA . ALA A 1 95 ? 16.402 8.236 -13.852 1.00 89.44 95 ALA A CA 1
ATOM 699 C C . ALA A 1 95 ? 15.144 7.406 -13.570 1.00 89.44 95 ALA A C 1
ATOM 701 O O . ALA A 1 95 ? 14.691 7.328 -12.430 1.00 89.44 95 ALA A O 1
ATOM 702 N N . GLU A 1 96 ? 14.628 6.720 -14.587 1.00 88.62 96 GLU A N 1
ATOM 703 C CA . GLU A 1 96 ? 13.442 5.877 -14.466 1.00 88.62 96 GLU A CA 1
ATOM 704 C C . GLU A 1 96 ? 13.638 4.781 -13.416 1.00 88.62 96 GLU A C 1
ATOM 706 O O . GLU A 1 96 ? 12.790 4.610 -12.547 1.00 88.62 96 GLU A O 1
ATOM 711 N N . ARG A 1 97 ? 14.793 4.104 -13.404 1.00 89.12 97 ARG A N 1
ATOM 712 C CA . ARG A 1 97 ? 15.105 3.075 -12.397 1.00 89.12 97 ARG A CA 1
ATOM 713 C C . ARG A 1 97 ? 15.030 3.592 -10.959 1.00 89.12 97 ARG A C 1
ATOM 715 O O . ARG A 1 97 ? 14.592 2.856 -10.081 1.00 89.12 97 ARG A O 1
ATOM 722 N N . ARG A 1 98 ? 15.424 4.847 -10.713 1.00 91.38 98 ARG A N 1
ATOM 723 C CA . ARG A 1 98 ? 15.372 5.458 -9.373 1.00 91.38 98 ARG A CA 1
ATOM 724 C C . ARG A 1 98 ? 13.957 5.844 -8.955 1.00 91.38 98 ARG A C 1
ATOM 726 O O . ARG A 1 98 ? 13.612 5.684 -7.790 1.00 91.38 98 ARG A O 1
ATOM 733 N N . PHE A 1 99 ? 13.146 6.343 -9.886 1.00 94.12 99 PHE A N 1
ATOM 734 C CA . PHE A 1 99 ? 11.780 6.792 -9.591 1.00 94.12 99 PHE A CA 1
ATOM 735 C C . PHE A 1 99 ? 10.722 5.692 -9.735 1.00 94.12 99 PHE A C 1
ATOM 737 O O . PHE A 1 99 ? 9.612 5.850 -9.231 1.00 94.12 99 PHE A O 1
ATOM 744 N N . ARG A 1 100 ? 11.060 4.561 -10.360 1.00 91.25 100 ARG A N 1
ATOM 745 C CA . ARG A 1 100 ? 10.163 3.416 -10.566 1.00 91.25 100 ARG A CA 1
ATOM 746 C C . ARG A 1 100 ? 9.440 2.961 -9.295 1.00 91.25 100 ARG A C 1
ATOM 748 O O . ARG A 1 100 ? 8.217 2.914 -9.337 1.00 91.25 100 ARG A O 1
ATOM 755 N N . PRO A 1 101 ? 10.113 2.725 -8.154 1.00 93.19 101 PRO A N 1
ATOM 756 C CA . PRO A 1 101 ? 9.417 2.307 -6.934 1.00 93.19 101 PRO A CA 1
ATOM 757 C C . PRO A 1 101 ? 8.377 3.325 -6.442 1.00 93.19 101 PRO A C 1
ATOM 759 O O . PRO A 1 101 ? 7.330 2.947 -5.925 1.00 93.19 101 PRO A O 1
ATOM 762 N N . MET A 1 102 ? 8.634 4.625 -6.630 1.00 95.25 102 MET A N 1
ATOM 763 C CA . MET A 1 102 ? 7.693 5.683 -6.241 1.00 95.25 102 MET A CA 1
ATOM 764 C C . MET A 1 102 ? 6.469 5.710 -7.160 1.00 95.25 102 MET A C 1
ATOM 766 O O . MET A 1 102 ? 5.345 5.870 -6.687 1.00 95.25 102 MET A O 1
ATOM 770 N N . LEU A 1 103 ? 6.680 5.523 -8.467 1.00 94.12 103 LEU A N 1
ATOM 771 C CA . LEU A 1 103 ? 5.589 5.393 -9.434 1.00 94.12 103 LEU A CA 1
ATOM 772 C C . LEU A 1 103 ? 4.740 4.154 -9.139 1.00 94.12 103 LEU A C 1
ATOM 774 O O . LEU A 1 103 ? 3.515 4.232 -9.172 1.00 94.12 103 LEU A O 1
ATOM 778 N N . ASP A 1 104 ? 5.380 3.039 -8.795 1.00 94.62 104 ASP A N 1
ATOM 779 C CA . ASP A 1 104 ? 4.701 1.785 -8.469 1.00 94.62 104 ASP A CA 1
ATOM 780 C C . ASP A 1 104 ? 3.835 1.935 -7.222 1.00 94.62 104 ASP A C 1
ATOM 782 O O . ASP A 1 104 ? 2.687 1.494 -7.226 1.00 94.62 104 ASP A O 1
ATOM 786 N N . ALA A 1 105 ? 4.336 2.622 -6.194 1.00 95.38 105 ALA A N 1
ATOM 787 C CA . ALA A 1 105 ? 3.571 2.909 -4.988 1.00 95.38 105 ALA A CA 1
ATOM 788 C C . ALA A 1 105 ? 2.321 3.762 -5.266 1.00 95.38 105 ALA A C 1
ATOM 790 O O . ALA A 1 105 ? 1.235 3.446 -4.775 1.00 95.38 105 ALA A O 1
ATOM 791 N N . GLU A 1 106 ? 2.447 4.807 -6.086 1.00 95.94 106 GLU A N 1
ATOM 792 C CA . GLU A 1 106 ? 1.318 5.672 -6.446 1.00 95.94 106 GLU A CA 1
ATOM 793 C C . GLU A 1 106 ? 0.284 4.936 -7.309 1.00 95.94 106 GLU A C 1
ATOM 795 O O . GLU A 1 106 ? -0.921 5.036 -7.068 1.00 95.94 106 GLU A O 1
ATOM 800 N N . ILE A 1 107 ? 0.736 4.158 -8.298 1.00 95.12 107 ILE A N 1
ATOM 801 C CA . ILE A 1 107 ? -0.148 3.342 -9.138 1.00 95.12 107 ILE A CA 1
ATOM 802 C C . ILE A 1 107 ? -0.875 2.308 -8.275 1.00 95.12 107 ILE A C 1
ATOM 804 O O . ILE A 1 107 ? -2.096 2.195 -8.367 1.00 95.12 107 ILE A O 1
ATOM 808 N N . ALA A 1 108 ? -0.155 1.599 -7.404 1.00 95.31 108 ALA A N 1
ATOM 809 C CA . ALA A 1 108 ? -0.731 0.604 -6.509 1.00 95.31 108 ALA A CA 1
ATOM 810 C C . ALA A 1 108 ? -1.796 1.210 -5.587 1.00 95.31 108 ALA A C 1
ATOM 812 O O . ALA A 1 108 ? -2.901 0.675 -5.491 1.00 95.31 108 ALA A O 1
ATOM 813 N N . ARG A 1 109 ? -1.521 2.373 -4.984 1.00 93.88 109 ARG A N 1
ATOM 814 C CA . ARG A 1 109 ? -2.500 3.083 -4.154 1.00 93.88 109 ARG A CA 1
ATOM 815 C C . ARG A 1 109 ? -3.744 3.475 -4.957 1.00 93.88 109 ARG A C 1
ATOM 817 O O . ARG A 1 109 ? -4.857 3.240 -4.498 1.00 93.88 109 ARG A O 1
ATOM 824 N N . ARG A 1 110 ? -3.581 4.015 -6.170 1.00 93.38 110 ARG A N 1
ATOM 825 C CA . ARG A 1 110 ? -4.717 4.387 -7.037 1.00 93.38 110 ARG A CA 1
ATOM 826 C C . ARG A 1 110 ? -5.561 3.198 -7.464 1.00 93.38 110 ARG A C 1
ATOM 828 O O . ARG A 1 110 ? -6.777 3.336 -7.536 1.00 93.38 110 ARG A O 1
ATOM 835 N N . ILE A 1 111 ? -4.925 2.068 -7.775 1.00 93.06 111 ILE A N 1
ATOM 836 C CA . ILE A 1 111 ? -5.618 0.821 -8.109 1.00 93.06 111 ILE A CA 1
ATOM 837 C C . ILE A 1 111 ? -6.526 0.448 -6.938 1.00 93.06 111 ILE A C 1
ATOM 839 O O . ILE A 1 111 ? -7.738 0.353 -7.109 1.00 93.06 111 ILE A O 1
ATOM 843 N N . VAL A 1 112 ? -5.948 0.346 -5.739 1.00 93.69 112 VAL A N 1
ATOM 844 C CA . VAL A 1 112 ? -6.657 -0.087 -4.530 1.00 93.69 112 VAL A CA 1
ATOM 845 C C . VAL A 1 112 ? -7.785 0.870 -4.117 1.00 93.69 112 VAL A C 1
ATOM 847 O O . VAL A 1 112 ? -8.790 0.413 -3.590 1.00 93.69 112 VAL A O 1
ATOM 850 N N . GLN A 1 113 ? -7.650 2.172 -4.381 1.00 90.44 113 GLN A N 1
ATOM 851 C CA . GLN A 1 113 ? -8.655 3.188 -4.033 1.00 90.44 113 GLN A CA 1
ATOM 852 C C . GLN A 1 113 ? -9.829 3.296 -5.012 1.00 90.44 113 GLN A C 1
ATOM 854 O O . GLN A 1 113 ? -10.903 3.757 -4.631 1.00 90.44 113 GLN A O 1
ATOM 859 N N . ARG A 1 114 ? -9.622 2.976 -6.295 1.00 86.06 114 ARG A N 1
ATOM 860 C CA . ARG A 1 114 ? -10.663 3.135 -7.328 1.00 86.06 114 ARG A CA 1
ATOM 861 C C . ARG A 1 114 ? -11.594 1.938 -7.422 1.00 86.06 114 ARG A C 1
ATOM 863 O O . ARG A 1 114 ? -12.761 2.099 -7.762 1.00 86.06 114 ARG A O 1
ATOM 870 N N . GLU A 1 115 ? -11.055 0.759 -7.169 1.00 76.12 115 GLU A N 1
ATOM 871 C CA . GLU A 1 115 ? -11.779 -0.502 -7.202 1.00 76.12 115 GLU A CA 1
ATOM 872 C C . GLU A 1 115 ? -12.244 -0.833 -5.780 1.00 76.12 115 GLU A C 1
ATOM 874 O O . GLU A 1 115 ? -11.456 -0.770 -4.835 1.00 76.12 115 GLU A O 1
ATOM 879 N N . ASP A 1 116 ? -13.505 -1.226 -5.604 1.00 78.50 116 ASP A N 1
ATOM 880 C CA . ASP A 1 116 ? -14.011 -1.673 -4.301 1.00 78.50 116 ASP A CA 1
ATOM 881 C C . ASP A 1 116 ? -13.520 -3.103 -4.011 1.00 78.50 116 ASP A C 1
ATOM 883 O O . ASP A 1 116 ? -14.246 -4.097 -4.098 1.00 78.50 116 ASP A O 1
ATOM 887 N N . TYR A 1 117 ? -12.219 -3.229 -3.744 1.00 86.75 117 TYR A N 1
ATOM 888 C CA . TYR A 1 117 ? -11.560 -4.510 -3.539 1.00 86.75 117 TYR A CA 1
ATOM 889 C C . TYR A 1 117 ? -12.176 -5.245 -2.345 1.00 86.75 117 TYR A C 1
ATOM 891 O O . TYR A 1 117 ? -12.020 -4.850 -1.187 1.00 86.75 117 TYR A O 1
ATOM 899 N N . ALA A 1 118 ? -12.805 -6.394 -2.606 1.00 91.62 118 ALA A N 1
ATOM 900 C CA . ALA A 1 118 ? -13.345 -7.271 -1.563 1.00 91.62 118 ALA A CA 1
ATOM 901 C C . ALA A 1 118 ? -12.287 -7.646 -0.505 1.00 91.62 118 ALA A C 1
ATOM 903 O O . ALA A 1 118 ? -12.594 -7.754 0.681 1.00 91.62 118 ALA A O 1
ATOM 904 N N . LEU A 1 119 ? -11.021 -7.771 -0.915 1.00 92.69 119 LEU A N 1
ATOM 905 C CA . LEU A 1 119 ? -9.913 -8.031 0.001 1.00 92.69 119 LEU A CA 1
ATOM 906 C C . LEU A 1 119 ? -9.665 -6.866 0.969 1.00 92.69 119 LEU A C 1
ATOM 908 O O . LEU A 1 119 ? -9.455 -7.100 2.155 1.00 92.69 119 LEU A O 1
ATOM 912 N N . VAL A 1 120 ? -9.720 -5.618 0.494 1.00 95.50 120 VAL A N 1
ATOM 913 C CA . VAL A 1 120 ? -9.568 -4.434 1.355 1.00 95.50 120 VAL A CA 1
ATOM 914 C C . VAL A 1 120 ? -10.706 -4.379 2.363 1.00 95.50 120 VAL A C 1
ATOM 916 O O . VAL A 1 120 ? -10.453 -4.136 3.537 1.00 95.50 120 VAL A O 1
ATOM 919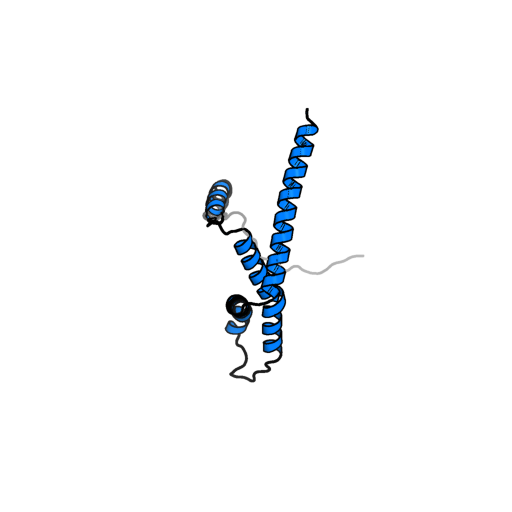 N N . ASN A 1 121 ? -11.939 -4.646 1.923 1.00 94.44 121 ASN A N 1
ATOM 920 C CA . ASN A 1 121 ? -13.109 -4.717 2.800 1.00 94.44 121 ASN A CA 1
ATOM 921 C C . ASN A 1 121 ? -12.896 -5.722 3.945 1.00 94.44 121 ASN A C 1
ATOM 923 O O . ASN A 1 121 ? -13.106 -5.398 5.113 1.00 94.44 121 ASN A O 1
ATOM 927 N N . GLU A 1 122 ? -12.417 -6.923 3.621 1.00 96.00 122 GLU A N 1
ATOM 928 C CA . GLU A 1 122 ? -12.158 -7.970 4.610 1.00 96.00 122 GLU A CA 1
ATOM 929 C C . GLU A 1 122 ? -11.015 -7.609 5.569 1.00 96.00 122 GLU A C 1
ATOM 931 O O . GLU A 1 122 ? -11.125 -7.816 6.779 1.00 96.00 122 GLU A O 1
ATOM 936 N N . VAL A 1 123 ? -9.919 -7.048 5.054 1.00 96.06 123 VAL A N 1
ATOM 937 C CA . VAL A 1 123 ? -8.782 -6.623 5.882 1.00 96.06 123 VAL A CA 1
ATOM 938 C C . VAL A 1 123 ? -9.183 -5.466 6.796 1.00 96.06 123 VAL A C 1
ATOM 940 O O . VAL A 1 123 ? -8.867 -5.502 7.984 1.00 96.06 123 VAL A O 1
ATOM 943 N N . ALA A 1 124 ? -9.928 -4.486 6.283 1.00 95.75 124 ALA A N 1
ATOM 944 C CA . ALA A 1 124 ? -10.441 -3.363 7.061 1.00 95.75 124 ALA A CA 1
ATOM 945 C C . ALA A 1 124 ? -11.353 -3.844 8.193 1.00 95.75 124 ALA A C 1
ATOM 947 O O . ALA A 1 124 ? -11.179 -3.433 9.339 1.00 95.75 124 ALA A O 1
ATOM 948 N N . ARG A 1 125 ? -12.260 -4.787 7.902 1.00 95.44 125 ARG A N 1
ATOM 949 C CA . ARG A 1 125 ? -13.117 -5.414 8.915 1.00 95.44 125 ARG A CA 1
ATOM 950 C C . ARG A 1 125 ? -12.291 -6.064 10.027 1.00 95.44 125 ARG A C 1
ATOM 952 O O . ARG A 1 125 ? -12.518 -5.778 11.198 1.00 95.44 125 ARG A O 1
ATOM 959 N N . ARG A 1 126 ? -11.281 -6.866 9.673 1.00 95.62 126 ARG A N 1
ATOM 960 C CA . ARG A 1 126 ? -10.392 -7.517 10.656 1.00 95.62 126 ARG A CA 1
ATOM 961 C C . ARG A 1 126 ? -9.576 -6.519 11.475 1.00 95.62 126 ARG A C 1
ATOM 963 O O . ARG A 1 126 ? -9.341 -6.741 12.662 1.00 95.62 126 ARG A O 1
ATOM 970 N N . MET A 1 127 ? -9.116 -5.431 10.856 1.00 94.81 127 MET A N 1
ATOM 971 C CA . MET A 1 127 ? -8.411 -4.358 11.560 1.00 94.81 127 MET A CA 1
ATOM 972 C C . MET A 1 127 ? -9.329 -3.674 12.576 1.00 94.81 127 MET A C 1
ATOM 974 O O . MET A 1 127 ? -8.922 -3.481 13.721 1.00 94.81 127 MET A O 1
ATOM 978 N N . LEU A 1 128 ? -10.574 -3.388 12.189 1.00 94.56 128 LEU A N 1
ATOM 979 C CA . LEU A 1 128 ? -11.572 -2.769 13.055 1.00 94.56 128 LEU A CA 1
ATOM 980 C C . LEU A 1 128 ? -11.949 -3.669 14.240 1.00 94.56 128 LEU A C 1
ATOM 982 O O . LEU A 1 128 ? -11.931 -3.213 15.381 1.00 94.56 128 LEU A O 1
ATOM 986 N N . GLU A 1 129 ? -12.209 -4.958 13.997 1.00 94.00 129 GLU A N 1
ATOM 987 C CA . GLU A 1 129 ? -12.480 -5.951 15.050 1.00 94.00 129 GLU A CA 1
ATOM 988 C C . GLU A 1 129 ? -11.340 -5.999 16.078 1.00 94.00 129 GLU A C 1
ATOM 990 O O . GLU A 1 129 ? -11.564 -6.001 17.291 1.00 94.00 129 GLU A O 1
ATOM 995 N N . ARG A 1 130 ? -10.092 -5.969 15.598 1.00 90.56 130 ARG A N 1
ATOM 996 C CA . ARG A 1 130 ? -8.909 -5.975 16.462 1.00 90.56 130 ARG A CA 1
ATOM 997 C C . ARG A 1 130 ? -8.755 -4.679 17.257 1.00 90.56 130 ARG A C 1
ATOM 999 O O . ARG A 1 130 ? -8.326 -4.728 18.408 1.00 90.56 130 ARG A O 1
ATOM 1006 N N . MET A 1 131 ? -9.090 -3.535 16.664 1.00 86.12 131 MET A N 1
ATOM 1007 C CA . MET A 1 131 ? -9.083 -2.240 17.349 1.00 86.12 131 MET A CA 1
ATOM 1008 C C . MET A 1 131 ? -10.156 -2.170 18.443 1.00 86.12 131 MET A C 1
ATOM 1010 O O . MET 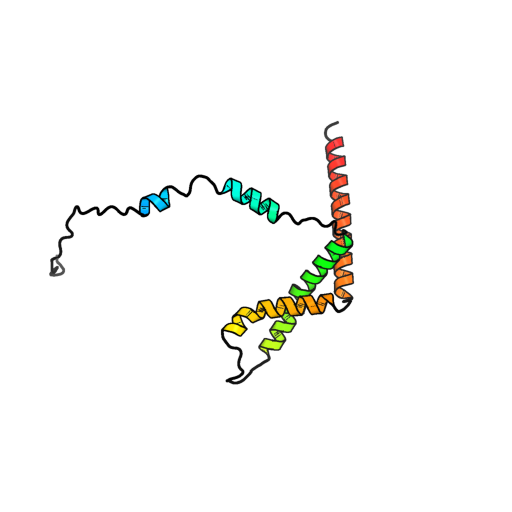A 1 131 ? -9.855 -1.722 19.549 1.00 86.12 131 MET A O 1
ATOM 1014 N N . GLY A 1 132 ? -11.367 -2.668 18.172 1.00 83.62 132 GLY A N 1
ATOM 1015 C CA . GLY A 1 132 ? -12.450 -2.748 19.158 1.00 83.62 132 GLY A CA 1
ATOM 1016 C C . GLY A 1 132 ? -12.087 -3.632 20.355 1.00 83.62 132 GLY A C 1
ATOM 1017 O O . GLY A 1 132 ? -12.175 -3.193 21.500 1.00 83.62 132 GLY A O 1
ATOM 1018 N N . GLY A 1 133 ? -11.556 -4.834 20.102 1.00 78.75 133 GLY A N 1
ATOM 1019 C CA . GLY A 1 133 ? -11.111 -5.737 21.172 1.00 78.75 133 GLY A CA 1
ATOM 1020 C C . GLY A 1 133 ? -9.926 -5.199 21.989 1.00 78.75 133 GLY A C 1
ATOM 1021 O O . GLY A 1 133 ? -9.818 -5.466 23.187 1.00 78.75 133 GLY A O 1
ATOM 1022 N N . ALA A 1 134 ? -9.042 -4.400 21.378 1.00 72.62 134 ALA A N 1
ATOM 1023 C CA . ALA A 1 134 ? -7.946 -3.745 22.092 1.00 72.62 134 ALA A CA 1
ATOM 1024 C C . ALA A 1 134 ? -8.437 -2.650 23.057 1.00 72.62 134 ALA A C 1
ATOM 1026 O O . ALA A 1 134 ? -7.845 -2.482 24.126 1.00 72.62 134 ALA A O 1
ATOM 1027 N N . ALA A 1 135 ? -9.510 -1.931 22.711 1.00 72.69 135 ALA A N 1
ATOM 1028 C CA . ALA A 1 135 ? -10.114 -0.923 23.582 1.00 72.69 135 ALA A CA 1
ATOM 1029 C C . ALA A 1 135 ? -10.789 -1.561 24.812 1.00 72.69 135 ALA A C 1
ATOM 1031 O O . ALA A 1 135 ? -10.588 -1.106 25.939 1.00 72.69 135 ALA A O 1
ATOM 1032 N N . GLU A 1 136 ? -11.517 -2.664 24.620 1.00 70.62 136 GLU A N 1
ATOM 1033 C CA . GLU A 1 136 ? -12.160 -3.409 25.713 1.00 70.62 136 GLU A CA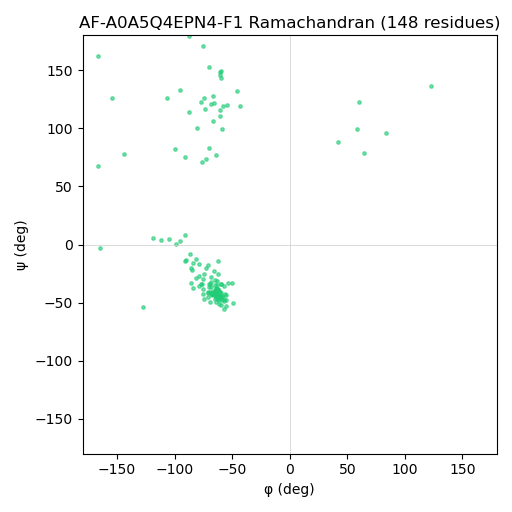 1
ATOM 1034 C C . GLU A 1 136 ? -11.138 -4.038 26.675 1.00 70.62 136 GLU A C 1
ATOM 1036 O O . GLU A 1 136 ? -11.305 -3.985 27.897 1.00 70.62 136 GLU A O 1
ATOM 1041 N N . ALA A 1 137 ? -10.032 -4.575 26.148 1.00 72.75 137 ALA A N 1
ATOM 1042 C CA . ALA A 1 137 ? -8.960 -5.139 26.965 1.00 72.75 137 ALA A CA 1
ATOM 1043 C C . ALA A 1 137 ? -8.288 -4.089 27.873 1.00 72.75 137 ALA A C 1
ATOM 1045 O O . ALA A 1 137 ? -7.975 -4.392 29.026 1.00 72.75 137 ALA A O 1
ATOM 1046 N N . GLN A 1 138 ? -8.101 -2.856 27.388 1.00 71.88 138 GLN A N 1
ATOM 1047 C CA . GLN A 1 138 ? -7.533 -1.752 28.177 1.00 71.88 138 GLN A CA 1
ATOM 1048 C C . GLN A 1 138 ? -8.491 -1.285 29.282 1.00 71.88 138 GLN A C 1
ATOM 1050 O O . GLN A 1 138 ? -8.065 -1.083 30.421 1.00 71.88 138 GLN A O 1
ATOM 1055 N N . ALA A 1 139 ? -9.794 -1.202 28.995 1.00 71.31 139 ALA A N 1
ATOM 1056 C CA . ALA A 1 139 ? -10.807 -0.869 29.999 1.00 71.31 139 ALA A CA 1
ATOM 1057 C C . ALA A 1 139 ? -10.884 -1.924 31.122 1.00 71.31 139 ALA A C 1
ATOM 1059 O O . ALA A 1 139 ? -10.972 -1.584 32.304 1.00 71.31 139 ALA A O 1
ATOM 1060 N N . GLY A 1 140 ? -10.775 -3.211 30.772 1.00 72.25 140 GLY A N 1
ATOM 1061 C CA . GLY A 1 140 ? -10.738 -4.305 31.746 1.00 72.25 140 GLY A CA 1
ATOM 1062 C C . GLY A 1 140 ? -9.470 -4.335 32.612 1.00 72.25 140 GLY A C 1
ATOM 1063 O O . GLY A 1 140 ? -9.513 -4.810 33.748 1.00 72.25 140 GLY A O 1
ATOM 1064 N N . GLN A 1 141 ? -8.343 -3.824 32.110 1.00 72.38 141 GLN A N 1
ATOM 1065 C CA . GLN A 1 141 ? -7.099 -3.702 32.878 1.00 72.38 141 GLN A CA 1
ATOM 1066 C C . GLN A 1 141 ? -7.160 -2.545 33.880 1.00 72.38 141 GLN A C 1
ATOM 1068 O O . GLN A 1 141 ? -6.814 -2.751 35.040 1.00 72.38 141 GLN A O 1
ATOM 1073 N N . ALA A 1 142 ? -7.700 -1.390 33.478 1.00 71.69 142 ALA A N 1
ATOM 1074 C CA . ALA A 1 142 ? -7.900 -0.246 34.370 1.00 71.69 142 ALA A CA 1
ATOM 1075 C C . ALA A 1 142 ? -8.856 -0.573 35.535 1.00 71.69 142 ALA A C 1
ATOM 1077 O O . ALA A 1 142 ? -8.588 -0.221 36.682 1.00 71.69 142 ALA A O 1
ATOM 1078 N N . GLY A 1 143 ? -9.935 -1.322 35.272 1.00 73.25 143 GLY A N 1
ATOM 1079 C CA . GLY A 1 143 ? -10.852 -1.784 36.322 1.00 73.25 143 GLY A CA 1
ATOM 1080 C C . GLY A 1 143 ? -10.202 -2.745 37.327 1.00 73.25 143 GLY A C 1
ATOM 1081 O O . GLY A 1 143 ? -10.443 -2.642 38.526 1.00 73.25 143 GLY A O 1
ATOM 1082 N N . LYS A 1 144 ? -9.320 -3.640 36.861 1.00 74.19 144 LYS A N 1
ATOM 1083 C CA . LYS A 1 144 ? -8.563 -4.564 37.727 1.00 74.19 144 LYS A CA 1
ATOM 1084 C C . LYS A 1 144 ? -7.457 -3.888 38.534 1.00 74.19 144 LYS A C 1
ATOM 1086 O O . LYS A 1 144 ? -6.975 -4.482 39.493 1.00 74.19 144 LYS A O 1
ATOM 1091 N N . GLU A 1 145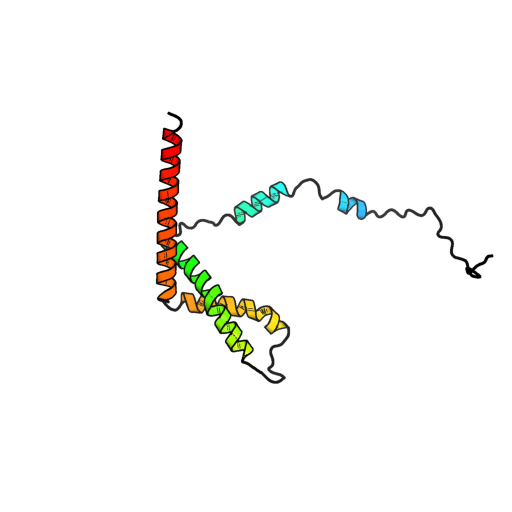 ? -7.000 -2.716 38.113 1.00 65.94 145 GLU A N 1
ATOM 1092 C CA . GLU A 1 145 ? -5.974 -1.946 38.815 1.00 65.94 145 GLU A CA 1
ATOM 1093 C C . GLU A 1 145 ? -6.595 -1.093 39.928 1.00 65.94 145 GLU A C 1
ATOM 1095 O O . GLU A 1 145 ? -6.058 -1.047 41.029 1.00 65.94 145 GLU A O 1
ATOM 1100 N N . LEU A 1 146 ? -7.788 -0.536 39.693 1.00 69.50 146 LEU A N 1
ATOM 1101 C CA . LEU A 1 146 ? -8.571 0.177 40.709 1.00 69.50 146 LEU A CA 1
ATOM 1102 C C . LEU A 1 146 ? -9.007 -0.734 41.870 1.00 69.50 146 LEU A C 1
ATOM 1104 O O . LEU A 1 146 ? -8.900 -0.337 43.025 1.00 69.50 146 LEU A O 1
ATOM 1108 N N . ASP A 1 147 ? -9.420 -1.970 41.577 1.00 74.69 147 ASP A N 1
ATOM 1109 C CA . ASP A 1 147 ? -9.813 -2.966 42.592 1.00 74.69 147 ASP A CA 1
ATOM 1110 C C . ASP A 1 147 ? -8.617 -3.511 43.398 1.00 74.69 147 ASP A C 1
ATOM 1112 O O . ASP A 1 147 ? -8.774 -4.071 44.475 1.00 74.69 147 ASP A O 1
ATOM 1116 N N . ARG A 1 148 ? -7.385 -3.331 42.898 1.00 71.00 148 ARG A N 1
ATOM 1117 C CA . ARG A 1 148 ? -6.159 -3.791 43.572 1.00 71.00 148 ARG A CA 1
ATOM 1118 C C . ARG A 1 148 ? -5.607 -2.780 44.585 1.00 71.00 148 ARG A C 1
ATOM 1120 O O . ARG A 1 148 ? -4.656 -3.098 45.297 1.00 71.00 148 ARG A O 1
ATOM 1127 N N . HIS A 1 149 ? -6.169 -1.573 44.617 1.00 61.72 149 HIS A N 1
ATOM 1128 C CA . HIS A 1 149 ? -5.743 -0.462 45.471 1.00 61.72 149 HIS A CA 1
ATOM 1129 C C . HIS A 1 149 ? -6.833 0.017 46.450 1.00 61.72 149 HIS A C 1
ATOM 1131 O O . HIS A 1 149 ? -6.604 1.003 47.155 1.00 61.72 149 HIS A O 1
ATOM 1137 N N . ALA A 1 150 ? -7.977 -0.673 46.505 1.00 52.75 150 ALA A N 1
ATOM 1138 C CA . ALA A 1 150 ? -9.045 -0.489 47.492 1.00 52.75 150 ALA A CA 1
ATOM 1139 C C . ALA A 1 150 ? -8.983 -1.584 48.569 1.00 52.75 150 ALA A C 1
ATOM 1141 O O . ALA A 1 150 ? -9.336 -1.272 49.729 1.00 52.75 150 ALA A O 1
#

Foldseek 3Di:
DDDDDDDDDDDDDDDPDDPPDPVVVVVVVVPPDDDPVPVVVVVVVVVVPPCPVQDLLNVLLVVLLLCCLVPPQLVVQVVVVVPDPDDPPPPDDPVCVVCVSVVSSVVSSVVSVPDPDPSSVVSSVVSSVVVVVVVVVVVVVVVVVVVVVD

Mean predicted aligned error: 16.97 Å

Sequence (150 aa):
MVGDIGANSSLFPIPASDVRERPWEDAARSSSSGTIQGSASAFASFLSPTQERQTPEEAARRAAEEFVSISMVQPILSSLRETEDAAAPFAPGDAERRFRPMLDAEIARRIVQREDYALVNEVARRMLERMGGAAEAQAGQAGKELDRHA